Protein AF-A0A2N7XSX6-F1 (afdb_monomer)

Sequence (84 aa):
SNLDAMGYDAETSDPLYKNIPLYITRKTTSGACVGVFYDTLADCTFDFGCEHSNYHGPYRLFEAEAGDLDLYVIAGPELAQVVR

Nearest PDB structures (foldseek):
  9fs5-assembly1_A  TM=2.373E-01  e=2.131E+00  Escherichia coli
  9fsm-assembly1_A  TM=2.394E-01  e=3.545E+00  Klebsiella pneumoniae

Secondary structure (DSSP, 8-state):
-----TT--TTTPPP-S----EEEEE-TTT--EEEEEE---S-EEEESS-SPPSSS-S--EEEESSS---EEEEE-SSHHHH--

Foldseek 3Di:
DEDPQVPDDPPDDDDHRDDFQKDWDADPVLRAIKMKGWPDPFDKDWDQQPDDDPVDDGDIDIDGPDDDTDMDIQTDRDPVSSVD

Mean predicted aligned error: 4.18 Å

Structure (mmCIF, N/CA/C/O backbone):
data_AF-A0A2N7XSX6-F1
#
_entry.id   AF-A0A2N7XSX6-F1
#
loop_
_atom_site.group_PDB
_atom_site.id
_atom_site.type_symbol
_atom_site.label_atom_id
_atom_site.label_alt_id
_atom_site.label_comp_id
_atom_site.label_asym_id
_atom_site.label_entity_id
_atom_site.label_seq_id
_atom_site.pdbx_PDB_ins_code
_atom_site.Cartn_x
_atom_site.Cartn_y
_atom_site.Cartn_z
_atom_site.occupancy
_atom_site.B_iso_or_equiv
_atom_site.auth_seq_id
_atom_site.auth_comp_id
_atom_site.auth_asym_id
_atom_site.auth_atom_id
_atom_site.pdbx_PDB_model_num
ATOM 1 N N . SER A 1 1 ? 10.405 -2.142 -10.227 1.00 71.38 1 SER A N 1
ATOM 2 C CA . SER A 1 1 ? 11.220 -3.364 -10.166 1.00 71.38 1 SER A CA 1
ATOM 3 C C . SER A 1 1 ? 11.852 -3.468 -8.788 1.00 71.38 1 SER A C 1
ATOM 5 O O . SER A 1 1 ? 12.106 -2.441 -8.172 1.00 71.38 1 SER A O 1
ATOM 7 N N . ASN A 1 2 ? 12.090 -4.674 -8.258 1.00 83.25 2 ASN A N 1
ATOM 8 C CA . ASN A 1 2 ? 12.834 -4.820 -6.996 1.00 83.25 2 ASN A CA 1
ATOM 9 C C . ASN A 1 2 ? 14.333 -4.638 -7.266 1.00 83.25 2 ASN A C 1
ATOM 11 O O . ASN A 1 2 ? 14.869 -5.269 -8.180 1.00 83.25 2 ASN A O 1
ATOM 15 N N . LEU A 1 3 ? 15.000 -3.800 -6.475 1.00 84.56 3 LEU A N 1
ATOM 16 C CA . LEU A 1 3 ? 16.389 -3.397 -6.703 1.00 84.56 3 LEU A CA 1
ATOM 17 C C . LEU A 1 3 ? 17.288 -3.732 -5.506 1.00 84.56 3 LEU A C 1
ATOM 19 O O . LEU A 1 3 ? 16.828 -3.882 -4.372 1.00 84.56 3 LEU A O 1
ATOM 23 N N . ASP A 1 4 ? 18.591 -3.845 -5.772 1.00 87.00 4 ASP A N 1
ATOM 24 C CA . ASP A 1 4 ? 19.619 -3.905 -4.730 1.00 87.00 4 ASP A CA 1
ATOM 25 C C . ASP A 1 4 ? 19.887 -2.489 -4.201 1.00 87.00 4 ASP A C 1
ATOM 27 O O . ASP A 1 4 ? 20.697 -1.737 -4.745 1.00 87.00 4 ASP A O 1
ATOM 31 N N . ALA A 1 5 ? 19.132 -2.097 -3.173 1.00 88.06 5 ALA A N 1
ATOM 32 C CA . ALA A 1 5 ? 19.108 -0.738 -2.637 1.00 88.06 5 ALA A CA 1
ATOM 33 C C . ALA A 1 5 ? 20.282 -0.458 -1.673 1.00 88.06 5 ALA A C 1
ATOM 35 O O . ALA A 1 5 ? 20.091 -0.124 -0.495 1.00 88.06 5 ALA A O 1
ATOM 36 N N . MET A 1 6 ? 21.520 -0.6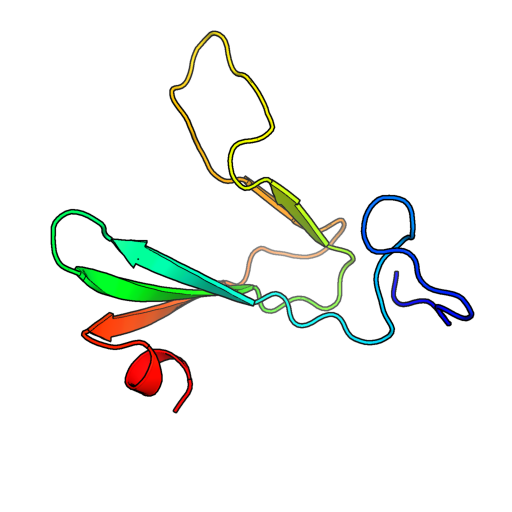13 -2.151 1.00 88.62 6 MET A N 1
ATOM 37 C CA . MET A 1 6 ? 22.715 -0.247 -1.387 1.00 88.62 6 MET A CA 1
ATOM 38 C C . MET A 1 6 ? 22.783 1.276 -1.197 1.00 88.62 6 MET A C 1
ATOM 40 O O . MET A 1 6 ? 22.827 2.026 -2.165 1.00 88.62 6 MET A O 1
ATOM 44 N N . GLY A 1 7 ? 22.835 1.735 0.058 1.00 90.12 7 GLY A N 1
ATOM 45 C CA . GLY A 1 7 ? 22.852 3.171 0.373 1.00 90.12 7 GLY A CA 1
ATOM 46 C C . GLY A 1 7 ? 21.482 3.853 0.292 1.00 90.12 7 GLY A C 1
ATOM 47 O O . GLY A 1 7 ? 21.434 5.056 0.074 1.00 90.12 7 GLY A O 1
ATOM 48 N N . TYR A 1 8 ? 20.398 3.087 0.463 1.00 90.50 8 TYR A N 1
ATOM 49 C CA . TYR A 1 8 ? 19.009 3.549 0.404 1.00 90.50 8 TYR A CA 1
ATOM 50 C C . TYR A 1 8 ? 18.734 4.873 1.139 1.00 90.50 8 TYR A C 1
ATOM 52 O O . TYR A 1 8 ? 19.074 5.035 2.315 1.00 90.50 8 TYR A O 1
ATOM 60 N N . ASP A 1 9 ? 18.011 5.754 0.449 1.00 89.94 9 ASP A N 1
ATOM 61 C CA . ASP A 1 9 ? 17.446 7.007 0.939 1.00 89.94 9 ASP A CA 1
ATOM 62 C C . ASP A 1 9 ? 15.921 6.990 0.752 1.00 89.94 9 ASP A C 1
ATOM 64 O O . ASP A 1 9 ? 15.423 6.774 -0.349 1.00 89.94 9 ASP A O 1
ATOM 68 N N . ALA A 1 10 ? 15.168 7.215 1.829 1.00 87.44 10 ALA A N 1
ATOM 69 C CA . ALA A 1 10 ? 13.713 7.065 1.806 1.00 87.44 10 ALA A CA 1
ATOM 70 C C . ALA A 1 10 ? 12.962 8.159 1.032 1.00 87.44 10 ALA A C 1
ATOM 72 O O . ALA A 1 10 ? 11.778 7.982 0.755 1.00 87.44 10 ALA A O 1
ATOM 73 N N . GLU A 1 11 ? 13.605 9.289 0.736 1.00 87.06 11 GLU A N 1
ATOM 74 C CA . GLU A 1 11 ? 12.996 10.400 0.001 1.00 87.06 11 GLU A CA 1
ATOM 75 C C . GLU A 1 11 ? 13.241 10.274 -1.505 1.00 87.06 11 GLU A C 1
ATOM 77 O O . GLU A 1 11 ? 12.380 10.640 -2.303 1.00 87.06 11 GLU A O 1
ATOM 82 N N . THR A 1 12 ? 14.410 9.758 -1.893 1.00 86.69 12 THR A N 1
ATOM 83 C CA . THR A 1 12 ? 14.907 9.864 -3.273 1.00 86.69 12 THR A CA 1
ATOM 84 C C . THR A 1 12 ? 15.257 8.539 -3.941 1.00 86.69 12 THR A C 1
ATOM 86 O O . THR A 1 12 ? 15.463 8.527 -5.154 1.00 86.69 12 THR A O 1
ATOM 89 N N . SER A 1 13 ? 15.350 7.433 -3.197 1.00 84.88 13 SER A N 1
ATOM 90 C CA . SER A 1 13 ? 15.690 6.130 -3.781 1.00 84.88 13 SER A CA 1
ATOM 91 C C . SER A 1 13 ? 14.465 5.354 -4.250 1.00 84.88 13 SER A C 1
ATOM 93 O O . SER A 1 13 ? 13.403 5.377 -3.632 1.00 84.88 13 SER A O 1
ATOM 95 N N . ASP A 1 14 ? 14.679 4.596 -5.320 1.00 79.00 14 ASP A N 1
ATOM 96 C CA . ASP A 1 14 ? 13.759 3.596 -5.853 1.00 79.00 14 ASP A CA 1
ATOM 97 C C . ASP A 1 14 ? 13.448 2.467 -4.834 1.00 79.00 14 ASP A C 1
ATOM 99 O O . ASP A 1 14 ? 14.146 2.322 -3.821 1.00 79.00 14 ASP A O 1
ATOM 103 N N . PRO A 1 15 ? 12.391 1.656 -5.066 1.00 83.25 15 PRO A N 1
ATOM 104 C CA . PRO A 1 15 ? 11.910 0.633 -4.134 1.00 83.25 15 PRO A CA 1
ATOM 105 C C . PRO A 1 15 ? 12.982 -0.331 -3.603 1.00 83.25 15 PRO A C 1
ATOM 107 O O . PRO A 1 15 ? 13.919 -0.734 -4.291 1.00 83.25 15 PRO A O 1
ATOM 110 N N . LEU A 1 16 ? 12.776 -0.753 -2.351 1.00 86.75 16 LEU A N 1
ATOM 111 C CA . LEU A 1 16 ? 13.600 -1.737 -1.648 1.00 86.75 16 LEU A CA 1
ATOM 112 C C . LEU A 1 16 ? 13.503 -3.147 -2.277 1.00 86.75 16 LEU A C 1
ATOM 114 O O . LEU A 1 16 ? 12.843 -3.399 -3.279 1.00 86.75 16 LEU A O 1
ATOM 118 N N . TYR A 1 17 ? 14.135 -4.117 -1.621 1.00 88.56 17 TYR A N 1
ATOM 119 C CA . TYR A 1 17 ? 14.295 -5.494 -2.096 1.00 88.56 17 TYR A CA 1
ATOM 120 C C . TYR A 1 17 ? 13.005 -6.312 -2.261 1.00 88.56 17 TYR A C 1
ATOM 122 O O . TYR A 1 17 ? 13.019 -7.338 -2.942 1.00 88.56 17 TYR A O 1
ATOM 130 N N . LYS A 1 18 ? 11.922 -5.952 -1.560 1.00 88.12 18 LYS A N 1
ATOM 131 C CA . LYS A 1 18 ? 10.680 -6.736 -1.526 1.00 88.12 18 LYS A CA 1
ATOM 132 C C . LYS A 1 18 ? 9.481 -5.844 -1.788 1.00 88.12 18 LYS A C 1
ATOM 134 O O . LYS A 1 18 ? 9.207 -4.941 -1.003 1.00 88.12 18 LYS A O 1
ATOM 139 N N . ASN A 1 19 ? 8.722 -6.200 -2.813 1.00 89.00 19 ASN A N 1
ATOM 140 C CA . ASN A 1 19 ? 7.389 -5.677 -3.041 1.00 89.00 19 ASN A CA 1
ATOM 141 C C . ASN A 1 19 ? 6.348 -6.610 -2.399 1.00 89.00 19 ASN A C 1
ATOM 143 O O . ASN A 1 19 ? 6.290 -7.797 -2.720 1.00 89.00 19 ASN A O 1
ATOM 147 N N . ILE A 1 20 ? 5.550 -6.073 -1.476 1.00 93.62 20 ILE A N 1
ATOM 148 C CA . ILE A 1 20 ? 4.337 -6.701 -0.939 1.00 93.62 20 ILE A CA 1
ATOM 149 C C . ILE A 1 20 ? 3.226 -5.660 -1.139 1.00 93.62 20 ILE A C 1
ATOM 151 O O . ILE A 1 20 ? 3.164 -4.728 -0.333 1.00 93.62 20 ILE A O 1
ATOM 155 N N . PRO A 1 21 ? 2.386 -5.771 -2.189 1.00 94.88 21 PRO A N 1
ATOM 156 C CA . PRO A 1 21 ? 1.365 -4.774 -2.541 1.00 94.88 21 PRO A CA 1
ATOM 157 C C . PRO A 1 21 ? 0.188 -4.720 -1.545 1.00 94.88 21 PRO A C 1
ATOM 159 O O . PRO A 1 21 ? -0.958 -5.024 -1.870 1.00 94.88 21 PRO A O 1
ATOM 162 N N . LEU A 1 22 ? 0.466 -4.351 -0.295 1.00 95.38 22 LEU A N 1
ATOM 163 C CA . LEU A 1 22 ? -0.483 -4.262 0.810 1.00 95.38 22 LEU A CA 1
ATOM 164 C C . LEU A 1 22 ? -0.373 -2.888 1.467 1.00 95.38 22 LEU A C 1
ATOM 166 O O . LEU A 1 22 ? 0.700 -2.492 1.920 1.00 95.38 22 LEU A O 1
ATOM 170 N N . TYR A 1 23 ? -1.507 -2.216 1.641 1.00 96.06 23 TYR A N 1
ATOM 171 C CA . TYR A 1 23 ? -1.605 -1.118 2.600 1.00 96.06 23 TYR A CA 1
ATOM 172 C C . TYR A 1 23 ? -2.767 -1.335 3.563 1.00 96.06 23 TYR A C 1
ATOM 174 O O . TYR A 1 23 ? -3.768 -1.981 3.250 1.00 96.06 23 TYR A O 1
ATOM 182 N N . ILE A 1 24 ? -2.639 -0.759 4.758 1.00 97.00 24 ILE A N 1
ATOM 183 C CA . ILE A 1 24 ? -3.665 -0.810 5.797 1.00 97.00 24 ILE A CA 1
ATOM 184 C C . ILE A 1 24 ? -4.059 0.617 6.147 1.00 97.00 24 ILE A C 1
ATOM 186 O O . ILE A 1 24 ? -3.211 1.471 6.395 1.00 97.00 24 ILE A O 1
ATOM 190 N N . THR A 1 25 ? -5.360 0.886 6.170 1.00 95.69 25 THR A N 1
ATOM 191 C CA . THR A 1 25 ? -5.904 2.195 6.528 1.00 95.69 25 THR A CA 1
ATOM 192 C C . THR A 1 25 ? -6.802 2.092 7.751 1.00 95.69 25 THR A C 1
ATOM 194 O O . THR A 1 25 ? -7.507 1.102 7.943 1.00 95.69 25 THR A O 1
ATOM 197 N N . ARG A 1 26 ? -6.803 3.144 8.571 1.00 95.81 26 ARG A N 1
ATOM 198 C CA . ARG A 1 26 ? -7.702 3.292 9.714 1.00 95.81 26 ARG A CA 1
ATOM 199 C C . ARG A 1 26 ? -8.729 4.373 9.411 1.00 95.81 26 ARG A C 1
ATOM 201 O O . ARG A 1 26 ? -8.371 5.529 9.187 1.00 95.81 26 ARG A O 1
ATOM 208 N N . LYS A 1 27 ? -10.014 4.021 9.435 1.00 93.31 27 LYS A N 1
ATOM 209 C CA . LYS A 1 27 ? -11.100 4.997 9.298 1.00 93.31 27 LYS A CA 1
ATOM 210 C C . LYS A 1 27 ? -11.106 5.922 10.512 1.00 93.31 27 LYS A C 1
ATOM 212 O O . LYS A 1 27 ? -11.268 5.464 11.639 1.00 93.31 27 LYS A O 1
ATOM 217 N N . THR A 1 28 ? -10.979 7.225 10.288 1.00 91.81 28 THR A N 1
ATOM 218 C CA . THR A 1 28 ? -10.945 8.233 11.362 1.00 91.81 28 THR A CA 1
ATOM 219 C C . THR A 1 28 ? -12.252 8.300 12.152 1.00 91.81 28 THR A C 1
ATOM 221 O O . THR A 1 28 ? -12.221 8.498 13.360 1.00 91.81 28 THR A O 1
ATOM 224 N N . THR A 1 29 ? -13.392 8.077 11.494 1.00 93.94 29 THR A N 1
ATOM 225 C CA . THR A 1 29 ? -14.728 8.191 12.102 1.00 93.94 29 THR A CA 1
ATOM 226 C C . THR A 1 29 ? -15.110 7.017 13.001 1.00 93.94 29 THR A C 1
ATOM 228 O O . THR A 1 29 ? -15.741 7.221 14.029 1.00 93.94 29 THR A O 1
ATOM 231 N N . SER A 1 30 ? -14.747 5.790 12.621 1.00 94.88 30 SER A N 1
ATOM 232 C CA . SER A 1 30 ? -15.116 4.558 13.345 1.00 94.88 30 SER A CA 1
ATOM 233 C C . SER A 1 30 ? -13.945 3.903 14.074 1.00 94.88 30 SER A C 1
ATOM 235 O O . SER A 1 30 ? -14.151 3.016 14.892 1.00 94.88 30 SER A O 1
ATOM 237 N N . GLY A 1 31 ? -12.711 4.292 13.755 1.00 95.25 31 GLY A N 1
ATOM 238 C CA . GLY A 1 31 ? -11.502 3.637 14.239 1.00 95.25 31 GLY A CA 1
ATOM 239 C C . GLY A 1 31 ? -11.206 2.276 13.605 1.00 95.25 31 GLY A C 1
ATOM 240 O O . GLY A 1 31 ? -10.167 1.704 13.928 1.00 95.25 31 GLY A O 1
ATOM 241 N N . ALA A 1 32 ? -12.068 1.786 12.709 1.00 96.25 32 ALA A N 1
ATOM 242 C CA . ALA A 1 32 ? -11.925 0.488 12.064 1.00 96.25 32 ALA A CA 1
ATOM 243 C C . ALA A 1 32 ? -10.729 0.453 11.102 1.00 96.25 32 ALA A C 1
ATOM 245 O O . ALA A 1 32 ? -10.539 1.380 10.305 1.00 96.25 32 ALA A O 1
ATOM 246 N N . CYS A 1 33 ? -9.963 -0.634 11.145 1.00 97.75 33 CYS A N 1
ATOM 247 C CA . CYS A 1 33 ? -8.874 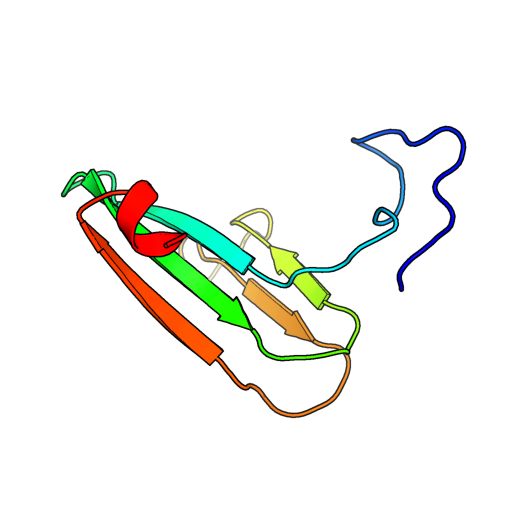-0.908 10.211 1.00 97.75 33 CYS A CA 1
ATOM 248 C C . CYS A 1 33 ? -9.345 -1.757 9.020 1.00 97.75 33 CYS A C 1
ATOM 250 O O . CYS A 1 33 ? -10.143 -2.680 9.181 1.00 97.75 33 CYS A O 1
ATOM 252 N N . VAL A 1 34 ? -8.826 -1.457 7.830 1.00 96.75 34 VAL A N 1
ATOM 253 C CA . VAL A 1 34 ? -9.044 -2.230 6.599 1.00 96.75 34 VAL A CA 1
ATOM 254 C C . VAL A 1 34 ? -7.712 -2.383 5.876 1.00 96.75 34 VAL A C 1
ATOM 256 O O . VAL A 1 34 ? -7.026 -1.386 5.647 1.00 96.75 34 VAL A O 1
ATOM 259 N N . GLY A 1 35 ? -7.358 -3.617 5.532 1.00 97.50 35 GLY A N 1
ATOM 260 C CA . GLY A 1 35 ? -6.246 -3.942 4.644 1.00 97.50 35 GLY A CA 1
ATOM 261 C C . GLY A 1 35 ? -6.724 -4.116 3.210 1.00 97.50 35 GLY A C 1
ATOM 262 O O . GLY A 1 35 ? -7.832 -4.602 2.977 1.00 97.50 35 GLY A O 1
ATOM 263 N N . VAL A 1 36 ? -5.892 -3.713 2.261 1.00 97.44 36 VAL A N 1
ATOM 264 C CA . VAL A 1 36 ? -6.134 -3.889 0.829 1.00 97.44 36 VAL A CA 1
ATOM 265 C C . VAL A 1 36 ? -4.873 -4.493 0.226 1.00 97.44 36 VAL A C 1
ATOM 267 O O . VAL A 1 36 ? -3.821 -3.855 0.273 1.00 97.44 36 VAL A O 1
ATOM 270 N N . PHE A 1 37 ? -4.979 -5.723 -0.275 1.00 97.44 37 PHE A N 1
ATOM 271 C CA . PHE A 1 37 ? -3.884 -6.470 -0.893 1.00 97.44 37 PHE A CA 1
ATOM 272 C C . PHE A 1 37 ? -4.164 -6.679 -2.380 1.00 97.44 37 PHE A C 1
ATOM 274 O O . PHE A 1 37 ? -5.234 -7.177 -2.731 1.00 97.44 37 PHE A O 1
ATOM 281 N N . TYR A 1 38 ? -3.208 -6.307 -3.224 1.00 97.25 38 TYR A N 1
ATOM 282 C CA . TYR A 1 38 ? -3.264 -6.501 -4.670 1.00 97.25 38 TYR A CA 1
ATOM 283 C C . TYR A 1 38 ? -2.406 -7.716 -5.034 1.00 97.25 38 TYR A C 1
ATOM 285 O O . TYR A 1 38 ? -1.192 -7.701 -4.822 1.00 97.25 38 TYR A O 1
ATOM 293 N N . ASP A 1 39 ? -3.031 -8.775 -5.546 1.00 96.38 39 ASP A N 1
ATOM 294 C CA . ASP A 1 39 ? -2.331 -10.013 -5.897 1.00 96.38 39 ASP A CA 1
ATOM 295 C C . ASP A 1 39 ? -1.737 -9.889 -7.300 1.00 96.38 39 ASP A C 1
ATOM 297 O O . ASP A 1 39 ? -2.346 -10.227 -8.314 1.00 96.38 39 ASP A O 1
ATOM 301 N N . THR A 1 40 ? -0.546 -9.300 -7.360 1.00 94.81 40 THR A N 1
ATOM 302 C CA . THR A 1 40 ? 0.201 -9.132 -8.601 1.00 94.81 40 THR A CA 1
ATOM 303 C C . THR A 1 40 ? 1.703 -9.230 -8.365 1.00 94.81 40 THR A C 1
ATOM 305 O O . THR A 1 40 ? 2.223 -8.892 -7.300 1.00 94.81 40 THR A O 1
ATOM 308 N N . LEU A 1 41 ? 2.407 -9.694 -9.398 1.00 92.75 41 LEU A N 1
ATOM 309 C CA . LEU A 1 41 ? 3.869 -9.704 -9.473 1.00 92.75 41 LEU A CA 1
ATOM 310 C C . LEU A 1 41 ? 4.419 -8.533 -10.299 1.00 92.75 41 LEU A C 1
ATOM 312 O O . LEU A 1 41 ? 5.637 -8.409 -10.432 1.00 92.75 41 LEU A O 1
ATOM 316 N N . ALA A 1 42 ? 3.541 -7.720 -10.892 1.00 94.25 42 ALA A N 1
ATOM 317 C CA . ALA A 1 42 ? 3.932 -6.574 -11.695 1.00 94.25 42 ALA A CA 1
ATOM 318 C C . ALA A 1 42 ? 4.474 -5.432 -10.825 1.00 94.25 42 ALA A C 1
ATOM 320 O O . ALA A 1 42 ? 4.225 -5.352 -9.617 1.00 94.25 42 ALA A O 1
ATOM 321 N N . ASP A 1 43 ? 5.200 -4.521 -11.463 1.00 93.12 43 ASP A N 1
ATOM 322 C CA . ASP A 1 43 ? 5.597 -3.275 -10.827 1.00 93.12 43 ASP A CA 1
ATOM 323 C C . ASP A 1 43 ? 4.361 -2.419 -10.540 1.00 93.12 43 ASP A C 1
ATOM 325 O O . ASP A 1 43 ? 3.435 -2.344 -11.349 1.00 93.12 43 ASP A O 1
ATOM 329 N N . CYS A 1 44 ? 4.325 -1.851 -9.334 1.00 92.94 44 CYS A N 1
ATOM 330 C CA . CYS A 1 44 ? 3.148 -1.202 -8.775 1.00 92.94 44 CYS A CA 1
ATOM 331 C C . CYS A 1 44 ? 3.459 0.232 -8.359 1.00 92.94 44 CYS A C 1
ATOM 333 O O . CYS A 1 44 ? 4.478 0.482 -7.709 1.00 92.94 44 CYS A O 1
ATOM 335 N N . THR A 1 45 ? 2.513 1.130 -8.616 1.00 93.25 45 THR A N 1
ATOM 336 C CA . THR A 1 45 ? 2.525 2.505 -8.117 1.00 93.25 45 THR A CA 1
ATOM 337 C C . THR A 1 45 ? 1.361 2.707 -7.158 1.00 93.25 45 THR A C 1
ATOM 339 O O . THR A 1 45 ? 0.222 2.336 -7.447 1.00 93.25 45 THR A O 1
ATOM 342 N N . PHE A 1 46 ? 1.652 3.317 -6.011 1.00 93.81 46 PHE A N 1
ATOM 343 C CA . PHE A 1 46 ? 0.653 3.730 -5.033 1.00 93.81 46 PHE A CA 1
ATOM 344 C C . PHE A 1 46 ? 0.684 5.245 -4.882 1.00 93.81 46 PHE A C 1
ATOM 346 O O . PHE A 1 46 ? 1.721 5.813 -4.544 1.00 93.81 46 PHE A O 1
ATOM 353 N N . ASP A 1 47 ? -0.472 5.877 -5.049 1.00 94.38 47 ASP A N 1
ATOM 354 C CA . ASP A 1 47 ? -0.684 7.275 -4.691 1.00 94.38 47 ASP A CA 1
ATOM 355 C C . ASP A 1 47 ? -1.691 7.338 -3.533 1.00 94.38 47 ASP A C 1
ATOM 357 O O . ASP A 1 47 ? -2.809 6.817 -3.615 1.00 94.38 47 ASP A O 1
ATOM 361 N N . PHE A 1 48 ? -1.287 7.956 -2.420 1.00 93.94 48 PHE A N 1
ATOM 362 C CA . PHE A 1 48 ? -2.105 8.081 -1.209 1.00 93.94 48 PHE A CA 1
ATOM 363 C C . PHE A 1 48 ? -2.732 9.474 -1.031 1.00 93.94 48 PHE A C 1
ATOM 365 O O . PHE A 1 48 ? -3.013 9.881 0.100 1.00 93.94 48 PHE A O 1
ATOM 372 N N . GLY A 1 49 ? -2.984 10.177 -2.134 1.00 93.31 49 GLY A N 1
ATOM 373 C CA . GLY A 1 49 ? -3.547 11.527 -2.181 1.00 93.31 49 GLY A CA 1
ATOM 374 C C . GLY A 1 49 ? -2.526 12.605 -2.551 1.00 93.31 49 GLY A C 1
ATOM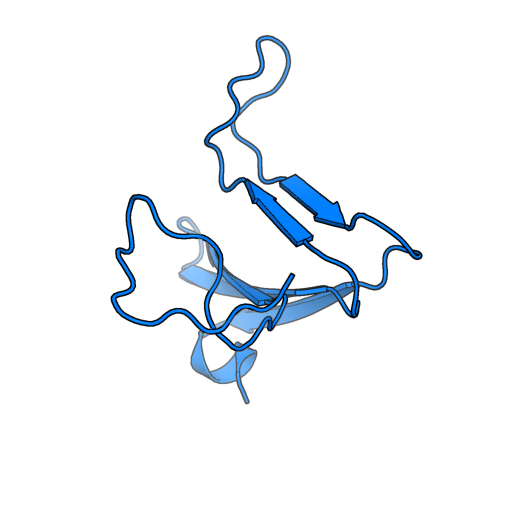 375 O O . GLY A 1 49 ? -2.710 13.758 -2.162 1.00 93.31 49 GLY A O 1
ATOM 376 N N . CYS A 1 50 ? -1.445 12.236 -3.239 1.00 91.88 50 CYS A N 1
ATOM 377 C CA . CYS A 1 50 ? -0.454 13.164 -3.777 1.00 91.88 50 CYS A CA 1
ATOM 378 C C . CYS A 1 50 ? -0.961 13.828 -5.065 1.00 91.88 50 CYS A C 1
ATOM 380 O O . CYS A 1 50 ? -0.725 15.024 -5.270 1.00 91.88 50 CYS A O 1
ATOM 382 N N . GLU A 1 51 ? -1.682 13.088 -5.910 1.00 93.81 51 GLU A N 1
ATOM 383 C CA . GLU A 1 51 ? -2.290 13.652 -7.111 1.00 93.81 51 GLU A CA 1
ATOM 384 C C . GLU A 1 51 ? -3.428 14.634 -6.773 1.00 93.81 51 GLU A C 1
ATOM 386 O O . GLU A 1 51 ? -4.389 14.321 -6.065 1.00 93.81 51 GLU A O 1
ATOM 391 N N . HIS A 1 52 ? -3.345 15.840 -7.341 1.00 91.25 52 HIS A N 1
ATOM 392 C CA . HIS A 1 52 ? -4.393 16.852 -7.245 1.00 91.25 52 HIS A CA 1
ATOM 393 C C . HIS A 1 52 ? -5.297 16.794 -8.478 1.00 91.25 52 HIS A C 1
ATOM 395 O O . HIS A 1 52 ? -4.864 17.095 -9.589 1.00 91.25 52 HIS A O 1
ATOM 401 N N . SER A 1 53 ? -6.578 16.482 -8.276 1.00 89.19 53 SER A N 1
ATOM 402 C CA . SER A 1 53 ? -7.591 16.533 -9.332 1.00 89.19 53 SER A CA 1
ATOM 403 C C . SER A 1 53 ? -8.467 17.776 -9.196 1.00 89.19 53 SER A C 1
ATOM 405 O O . SER A 1 53 ? -8.982 18.075 -8.122 1.00 89.19 53 SER A O 1
ATOM 407 N N . ASN A 1 54 ? -8.707 18.474 -10.308 1.00 92.19 54 ASN A N 1
ATOM 408 C CA . ASN A 1 54 ? -9.678 19.574 -10.354 1.00 92.19 54 ASN A CA 1
ATOM 409 C C . ASN A 1 54 ? -11.140 19.095 -10.326 1.00 92.19 54 ASN A C 1
ATOM 411 O O . ASN A 1 54 ? -12.040 19.908 -10.121 1.00 92.19 54 ASN A O 1
ATOM 415 N N . TYR A 1 55 ? -11.389 17.803 -10.565 1.00 92.75 55 TYR A N 1
ATOM 416 C CA . TYR A 1 55 ? -12.739 17.243 -10.710 1.00 92.75 55 TYR A CA 1
ATOM 417 C C . TYR A 1 55 ? -13.129 16.296 -9.575 1.00 92.75 55 TYR A C 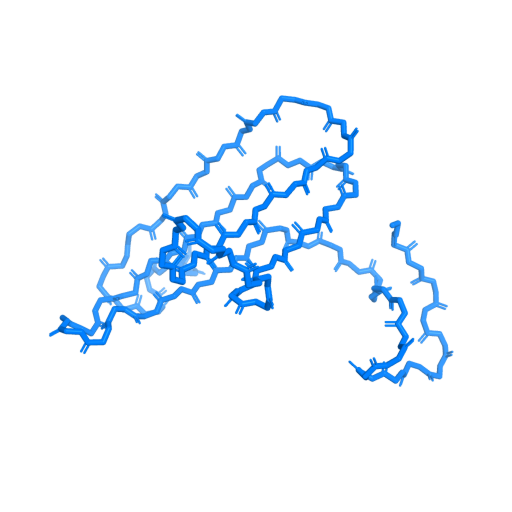1
ATOM 419 O O . TYR A 1 55 ? -14.318 16.081 -9.333 1.00 92.75 55 TYR A O 1
ATOM 427 N N . HIS A 1 56 ? -12.149 15.737 -8.869 1.00 89.31 56 HIS A N 1
ATOM 428 C CA . HIS A 1 56 ? -12.365 14.768 -7.804 1.00 89.31 56 HIS A CA 1
ATOM 429 C C . HIS A 1 56 ? -11.734 15.254 -6.498 1.00 89.31 56 HIS A C 1
ATOM 431 O O . HIS A 1 56 ? -10.691 15.901 -6.499 1.00 89.31 56 HIS A O 1
ATOM 437 N N . GLY A 1 57 ? -12.383 14.941 -5.372 1.00 92.31 57 GLY A N 1
ATOM 438 C CA . GLY A 1 57 ? -11.785 15.137 -4.049 1.00 92.31 57 GLY A CA 1
ATOM 439 C C . GLY A 1 57 ? -10.606 14.184 -3.811 1.00 92.31 57 GLY A C 1
ATOM 440 O O . GLY A 1 57 ? -10.308 13.371 -4.682 1.00 92.31 57 GLY A O 1
ATOM 441 N N . PRO A 1 58 ? -9.960 14.231 -2.631 1.00 91.56 58 PRO A N 1
ATOM 442 C CA . PRO A 1 58 ? -8.824 13.366 -2.315 1.00 91.56 58 PRO A CA 1
ATOM 443 C C . PRO A 1 58 ? -9.156 11.887 -2.521 1.00 91.56 58 PRO A C 1
ATOM 445 O O . PRO A 1 58 ? -10.171 11.392 -2.021 1.00 91.56 58 PRO A O 1
ATOM 448 N N . TYR A 1 59 ? -8.285 11.185 -3.234 1.00 93.00 59 TYR A N 1
ATOM 449 C CA . TYR A 1 59 ? -8.447 9.775 -3.557 1.00 93.00 59 TYR A CA 1
ATOM 450 C C . TYR A 1 59 ? -7.134 9.023 -3.365 1.00 93.00 59 TYR A C 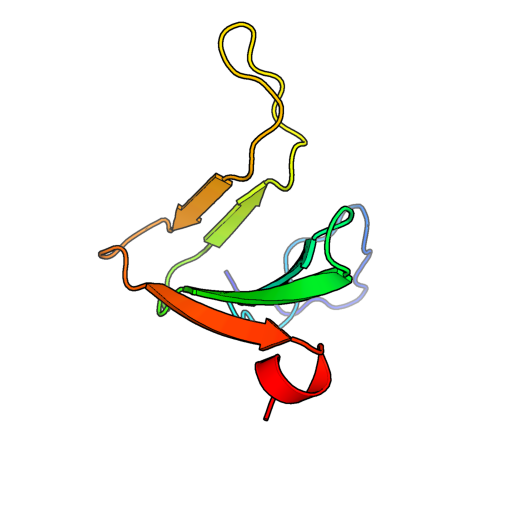1
ATOM 452 O O . TYR A 1 59 ? -6.098 9.606 -3.059 1.00 93.00 59 TYR A O 1
ATOM 460 N N . ARG A 1 60 ? -7.216 7.699 -3.467 1.00 93.75 60 ARG A N 1
ATOM 461 C CA . ARG A 1 60 ? -6.052 6.819 -3.514 1.00 93.75 60 ARG A CA 1
ATOM 462 C C . ARG A 1 60 ? -6.080 6.108 -4.845 1.00 93.75 60 ARG A C 1
ATOM 464 O O . ARG A 1 60 ? -7.164 5.719 -5.288 1.00 93.75 60 ARG A O 1
ATOM 471 N N . LEU A 1 61 ? -4.914 5.926 -5.434 1.00 95.06 61 LEU A N 1
ATOM 472 C CA . LEU A 1 61 ? -4.754 5.237 -6.699 1.00 95.06 61 LEU A CA 1
ATOM 473 C C . LEU A 1 61 ? -3.770 4.085 -6.532 1.00 95.06 61 LEU A C 1
ATOM 475 O O . LEU A 1 61 ? -2.799 4.165 -5.778 1.00 95.06 61 LEU A O 1
ATOM 479 N N . PHE A 1 62 ? -4.081 3.004 -7.233 1.00 95.56 62 PHE A N 1
ATOM 480 C CA . PHE A 1 62 ? -3.203 1.872 -7.441 1.00 95.56 62 PHE A CA 1
ATOM 481 C C . PHE A 1 62 ? -3.125 1.619 -8.940 1.00 95.56 62 PHE A C 1
ATOM 483 O O . PHE A 1 62 ? -4.158 1.573 -9.612 1.00 95.56 62 PHE A O 1
ATOM 490 N N . GLU A 1 63 ? -1.912 1.431 -9.433 1.00 95.56 63 GLU A N 1
ATOM 491 C CA . GLU A 1 63 ? -1.639 1.032 -10.806 1.00 95.56 63 GLU A CA 1
ATOM 492 C C . GLU A 1 63 ? -0.632 -0.117 -10.798 1.00 95.56 63 GLU A C 1
ATOM 494 O O . GLU A 1 63 ? 0.319 -0.102 -10.016 1.00 95.56 63 GLU A O 1
ATOM 499 N N . ALA A 1 64 ? -0.846 -1.095 -11.676 1.00 95.25 64 ALA A N 1
ATOM 500 C CA . ALA A 1 64 ? 0.098 -2.163 -11.964 1.00 95.25 64 ALA A CA 1
ATOM 501 C C . ALA A 1 64 ? 0.450 -2.117 -13.455 1.00 95.25 64 ALA A C 1
ATOM 503 O O . ALA A 1 64 ? -0.447 -1.996 -14.291 1.00 95.25 64 ALA A O 1
ATOM 504 N N . GLU A 1 65 ? 1.735 -2.238 -13.797 1.00 95.50 65 GLU A N 1
ATOM 505 C CA . GLU A 1 65 ? 2.199 -2.111 -15.191 1.00 95.50 65 GLU A CA 1
ATOM 506 C C . GLU A 1 65 ? 1.661 -3.209 -16.126 1.00 95.50 65 GLU A C 1
ATOM 508 O O . GLU A 1 65 ? 1.640 -3.045 -17.348 1.00 95.50 65 GLU A O 1
ATOM 513 N N . ALA A 1 66 ? 1.253 -4.353 -15.571 1.00 95.06 66 ALA A N 1
ATOM 514 C CA . ALA A 1 66 ? 0.745 -5.485 -16.330 1.00 95.06 66 ALA A CA 1
ATOM 515 C C . ALA A 1 66 ? -0.198 -6.364 -15.499 1.00 95.06 66 ALA A C 1
ATOM 517 O O . ALA A 1 66 ? -0.181 -6.348 -14.268 1.00 95.06 66 ALA A O 1
ATOM 518 N N . GLY A 1 67 ? -0.939 -7.216 -16.208 1.00 93.19 67 GLY A N 1
ATOM 519 C CA . GLY A 1 67 ? -1.849 -8.190 -15.619 1.00 93.19 67 GLY A CA 1
ATOM 520 C C . GLY A 1 67 ? -3.240 -7.628 -15.352 1.00 93.19 67 GLY A C 1
ATOM 521 O O . GLY A 1 67 ? -3.560 -6.493 -15.705 1.00 93.19 67 GLY A O 1
ATOM 522 N N . ASP A 1 68 ? -4.068 -8.471 -14.750 1.00 94.31 68 ASP A N 1
ATOM 523 C CA . ASP A 1 68 ? -5.420 -8.117 -14.344 1.00 94.31 68 ASP A CA 1
ATOM 524 C C . ASP A 1 68 ? -5.426 -7.588 -12.904 1.00 94.31 68 ASP A C 1
ATOM 526 O O . ASP A 1 68 ? -4.496 -7.812 -12.126 1.00 94.31 68 ASP A O 1
ATOM 530 N N . LEU A 1 69 ? -6.502 -6.896 -12.531 1.00 94.75 69 LEU A N 1
ATOM 531 C CA . LEU A 1 69 ? -6.715 -6.469 -11.153 1.00 94.75 69 LEU A CA 1
ATOM 532 C C . LEU A 1 69 ? -7.281 -7.629 -10.321 1.00 94.75 69 LEU A C 1
ATOM 534 O O . LEU A 1 69 ? -8.481 -7.902 -10.391 1.00 94.75 69 LEU A O 1
ATOM 538 N N . ASP A 1 70 ? -6.436 -8.252 -9.500 1.00 96.69 70 ASP A N 1
ATOM 539 C CA . ASP A 1 70 ? -6.852 -9.167 -8.431 1.00 96.69 70 ASP A CA 1
ATOM 540 C C . ASP A 1 70 ? -6.646 -8.502 -7.058 1.00 96.69 70 ASP A C 1
ATOM 542 O O . ASP A 1 70 ? -5.566 -7.992 -6.745 1.00 96.69 70 ASP A O 1
ATOM 546 N N . LEU A 1 71 ? -7.711 -8.426 -6.255 1.00 95.62 71 LEU A N 1
ATOM 547 C CA . LEU A 1 71 ? -7.782 -7.585 -5.061 1.00 95.62 71 LEU A CA 1
ATOM 548 C C . LEU A 1 71 ? -8.501 -8.282 -3.907 1.00 95.62 71 LEU A C 1
ATOM 550 O O . LEU A 1 71 ? -9.669 -8.662 -4.010 1.00 95.62 71 LEU A O 1
ATOM 554 N N . TYR A 1 72 ? -7.856 -8.273 -2.745 1.00 97.56 72 TYR A N 1
ATOM 555 C CA . TYR A 1 72 ? -8.417 -8.738 -1.484 1.00 97.56 72 TYR A CA 1
ATOM 556 C C . TYR A 1 72 ? -8.633 -7.564 -0.528 1.00 97.56 72 TYR A C 1
ATOM 558 O O . TYR A 1 72 ? -7.716 -6.798 -0.224 1.00 97.56 72 TYR A O 1
ATOM 566 N N . VAL A 1 73 ? -9.853 -7.450 0.001 1.00 96.56 73 VAL A N 1
ATOM 567 C CA . VAL A 1 73 ? -10.191 -6.498 1.067 1.00 96.56 73 VAL A CA 1
ATOM 568 C C . VAL A 1 73 ? -10.308 -7.253 2.383 1.00 96.56 73 VAL A C 1
ATOM 570 O O . VAL A 1 73 ? -11.175 -8.110 2.550 1.00 96.56 73 VAL A O 1
ATOM 573 N N . ILE A 1 74 ? -9.448 -6.907 3.336 1.00 97.19 74 ILE A N 1
ATOM 574 C CA . ILE A 1 74 ? -9.340 -7.574 4.632 1.00 97.19 74 ILE A CA 1
ATOM 575 C C . ILE A 1 74 ? -9.927 -6.648 5.696 1.00 97.19 74 ILE A C 1
ATOM 577 O O . ILE A 1 74 ? -9.340 -5.623 6.053 1.00 97.19 74 ILE A O 1
ATOM 581 N N . ALA A 1 75 ? -11.114 -6.984 6.194 1.00 94.75 75 ALA A N 1
ATOM 582 C CA . ALA A 1 75 ? -11.788 -6.199 7.222 1.00 94.75 75 ALA A CA 1
ATOM 583 C C . ALA A 1 75 ? -11.264 -6.539 8.629 1.00 94.75 75 ALA A C 1
ATOM 585 O O . ALA A 1 75 ? -11.274 -7.699 9.036 1.00 94.75 75 ALA A O 1
ATOM 586 N N . GLY A 1 76 ? -10.861 -5.514 9.387 1.00 84.44 76 GLY A N 1
ATOM 587 C CA . GLY A 1 76 ? -10.686 -5.594 10.838 1.00 84.44 76 GLY A CA 1
ATOM 588 C C . GLY A 1 76 ? -12.003 -5.361 11.592 1.00 84.44 76 GLY A C 1
ATOM 589 O O . GLY A 1 76 ? -13.069 -5.190 10.994 1.00 84.44 76 GLY A O 1
ATOM 590 N N . PRO A 1 77 ? -11.934 -5.248 12.924 1.00 93.06 77 PRO A N 1
ATOM 591 C CA . PRO A 1 77 ? -11.974 -3.873 13.433 1.00 93.06 77 PRO A CA 1
ATOM 592 C C . PRO A 1 77 ? -10.602 -3.320 13.820 1.00 93.06 77 PRO A C 1
ATOM 594 O O . PRO A 1 77 ? -10.376 -2.123 13.649 1.00 93.06 77 PRO A O 1
ATOM 597 N N . GLU A 1 78 ? -9.675 -4.160 14.273 1.00 96.00 78 GLU A N 1
ATOM 598 C CA . GLU A 1 78 ? -8.345 -3.745 14.727 1.00 96.00 78 GLU A CA 1
ATOM 599 C C . GLU A 1 78 ? -7.238 -4.154 13.749 1.00 96.00 78 GLU A C 1
ATOM 601 O O . GLU A 1 78 ? -7.374 -5.111 12.988 1.00 96.00 78 GLU A O 1
ATOM 606 N N . LEU A 1 79 ?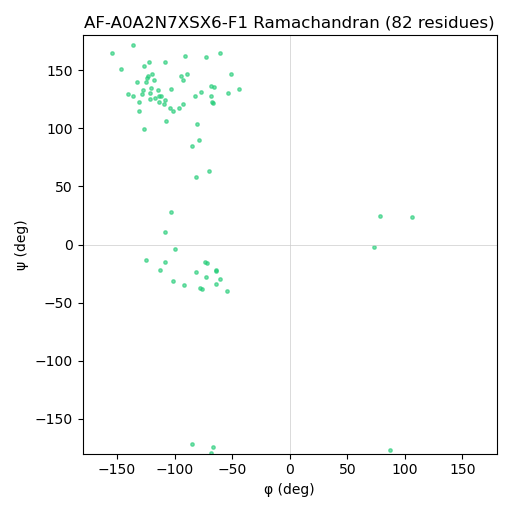 -6.100 -3.449 13.800 1.00 96.00 79 LEU A N 1
ATOM 607 C CA . LEU A 1 79 ? -4.936 -3.731 12.950 1.00 96.00 79 LEU A CA 1
ATOM 608 C C . LEU A 1 79 ? -4.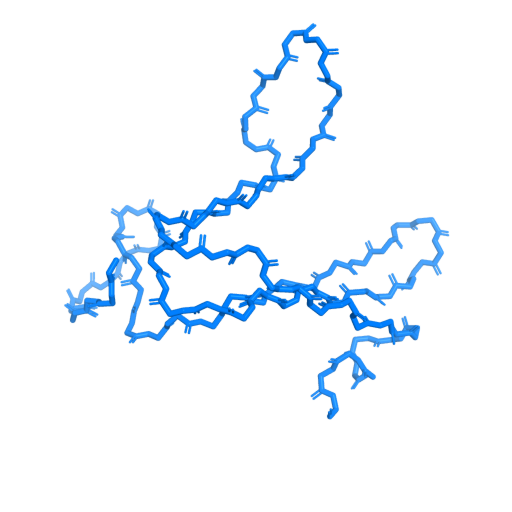472 -5.192 13.069 1.00 96.00 79 LEU A C 1
ATOM 610 O O . LEU A 1 79 ? -4.162 -5.815 12.062 1.00 96.00 79 LEU A O 1
ATOM 614 N N . ALA A 1 80 ? -4.481 -5.750 14.282 1.00 96.88 80 ALA A N 1
ATOM 615 C CA . ALA A 1 80 ? -4.041 -7.120 14.539 1.00 96.88 80 ALA A CA 1
ATOM 616 C C . ALA A 1 80 ? -4.868 -8.173 13.781 1.00 96.88 80 ALA A C 1
ATOM 618 O O . ALA 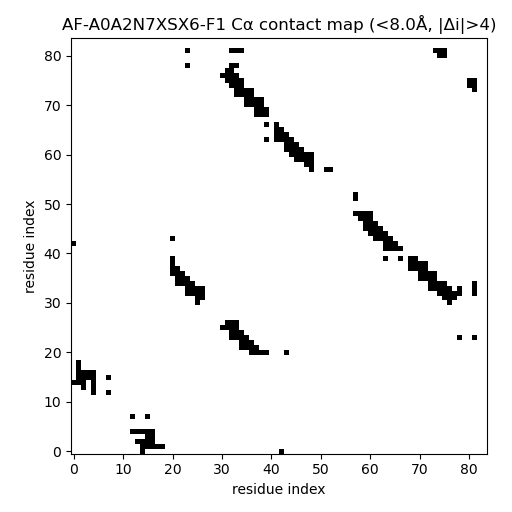A 1 80 ? -4.351 -9.228 13.435 1.00 96.88 80 ALA A O 1
ATOM 619 N N . GL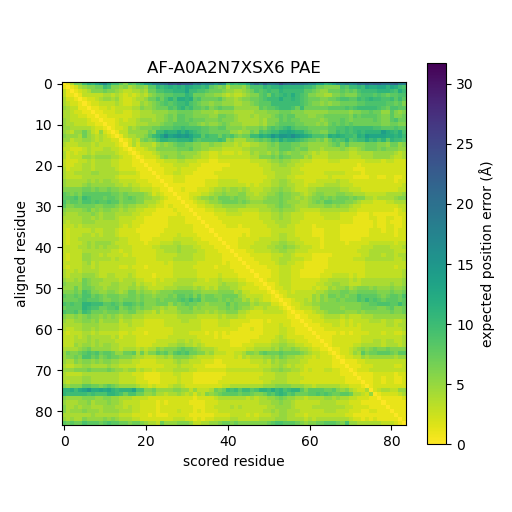N A 1 81 ? -6.143 -7.890 13.510 1.00 97.00 81 GLN A N 1
ATOM 620 C CA . GLN A 1 81 ? -7.027 -8.806 12.787 1.00 97.00 81 GLN A CA 1
ATOM 621 C C . GLN A 1 81 ? -6.827 -8.726 11.274 1.00 97.00 81 GLN A C 1
ATOM 623 O O . GLN A 1 81 ? -7.115 -9.691 10.578 1.00 97.00 81 GLN A O 1
ATOM 628 N N . VAL A 1 82 ? -6.314 -7.598 10.774 1.00 96.88 82 VAL A N 1
ATOM 629 C CA . VAL A 1 82 ? -5.975 -7.423 9.357 1.00 96.88 82 VAL A CA 1
ATOM 630 C C . VAL A 1 82 ? -4.713 -8.212 8.978 1.00 96.88 82 VAL A C 1
ATOM 632 O O . VAL A 1 82 ? -4.580 -8.618 7.831 1.00 96.88 82 VAL A O 1
ATOM 635 N N . VAL A 1 83 ? -3.799 -8.445 9.927 1.00 95.62 83 VAL A N 1
ATOM 636 C CA . VAL A 1 83 ? -2.475 -9.061 9.682 1.00 95.62 83 VAL A CA 1
ATOM 637 C C . VAL A 1 83 ? -2.332 -10.497 10.211 1.00 95.62 83 VAL A C 1
ATOM 639 O O . VAL A 1 83 ? -1.212 -10.993 10.308 1.00 95.62 83 VAL A O 1
ATOM 642 N N . ARG A 1 84 ? -3.432 -11.130 10.632 1.00 92.12 84 ARG A N 1
ATOM 643 C CA . ARG A 1 84 ? -3.427 -12.439 11.305 1.00 92.12 84 ARG A CA 1
ATOM 644 C C . ARG A 1 84 ? -3.217 -13.612 10.350 1.00 92.12 84 ARG A C 1
ATOM 646 O O . ARG A 1 84 ? -3.806 -13.590 9.252 1.00 92.12 84 ARG A O 1
#

Radius of gyration: 14.94 Å; Cα contacts (8 Å, |Δi|>4): 126; chains: 1; bounding box: 38×32×31 Å

Solvent-accessible surface area (backbone atoms only — not comparable to full-atom values): 5456 Å² total; per-residue (Å²): 108,71,38,88,56,81,86,71,42,94,89,82,51,76,58,52,73,72,87,68,60,61,54,73,47,65,42,86,90,78,60,36,22,38,27,42,36,46,68,68,91,49,50,70,49,80,40,86,47,76,74,85,55,99,89,50,77,89,51,70,50,78,48,59,82,52,86,74,96,43,76,47,79,37,71,36,58,46,65,70,62,47,74,107

pLDDT: mean 92.58, std 4.61, range [71.38, 97.75]